Protein AF-W6RUK4-F1 (afdb_monomer)

Solvent-accessible surface area (backbone atoms only — not comparable to full-atom values): 6212 Å² total; per-residue (Å²): 135,59,70,70,60,51,54,51,52,55,50,50,53,30,68,71,37,95,52,63,43,43,58,68,55,55,16,63,77,71,72,47,56,54,72,55,51,54,53,47,51,53,50,39,41,74,72,64,38,57,61,50,59,52,97,89,73,15,36,28,55,50,93,81,62,69,77,74,85,68,91,71,82,81,79,84,84,79,86,85,82,88,79,87,81,88,81,90,83,86,79,87,89,134

Organism: NCBI:txid348824

Sequence (94 aa):
MLQSQRLFEILQILRRHRQAVSGNHLAQETGVSLRTIYRDISLLQSMGAEIEGETGFGYVLKPGFMLPPLMFSEGRSRRSRLGCNGSLATRMRI

Secondary structure (DSSP, 8-state):
--HHHHHHHHHHHHHH-SS-B-HHHHHHHHT--HHHHHHHHHHHHHTT--EE--TTT-BEEPTT-PPP--S---S-------------------

InterPro domains:
  IPR013196 Helix-turn-helix, type 11 [PF08279] (6-59)
  IPR036388 Winged helix-like DNA-binding domain superfamily [G3DSA:1.10.10.10] (1-64)
  IPR036390 Winged helix DNA-binding domain superfamily [SSF46785] (1-62)
  IPR051534 CBASS antivirus and pafABC operon-associated protein [PTHR34580] (3-74)

Foldseek 3Di:
DDLVVLLVVLVVVLVVDQDFAALVRSCVVSVHDSVSSVVSVVVCVVQVFPWDDDHPRGIHTDPPDDRDPPPDPPDDDDDDDDDDDDDDDDDDDD

Structure (mmCIF, N/CA/C/O backbone):
data_AF-W6RUK4-F1
#
_entry.id   AF-W6RUK4-F1
#
loop_
_atom_site.group_PDB
_atom_site.id
_atom_site.type_symbol
_atom_site.label_atom_id
_atom_site.label_alt_id
_atom_site.label_comp_id
_atom_site.label_asym_id
_atom_site.label_entity_id
_atom_site.label_seq_id
_atom_site.pdbx_PDB_ins_code
_atom_site.Cartn_x
_atom_site.Cartn_y
_atom_site.Cartn_z
_atom_site.occupancy
_atom_site.B_iso_or_equiv
_atom_site.auth_seq_id
_atom_site.auth_comp_id
_atom_site.auth_asym_id
_atom_site.auth_atom_id
_atom_site.pdbx_PDB_model_num
ATOM 1 N N . MET A 1 1 ? -1.253 14.073 11.797 1.00 59.72 1 MET A N 1
ATOM 2 C CA . MET A 1 1 ? -0.249 13.560 10.839 1.00 59.72 1 MET A CA 1
ATOM 3 C C . MET A 1 1 ? -0.648 13.985 9.432 1.00 59.72 1 MET A C 1
ATOM 5 O O . MET A 1 1 ? -1.826 13.872 9.105 1.00 59.72 1 MET A O 1
ATOM 9 N N . LEU A 1 2 ? 0.287 14.495 8.627 1.00 77.56 2 LEU A N 1
ATOM 10 C CA . LEU A 1 2 ? 0.040 14.870 7.227 1.00 77.56 2 LEU A CA 1
ATOM 11 C C . LEU A 1 2 ? -0.123 13.614 6.350 1.00 77.56 2 LEU A C 1
ATOM 13 O O . LEU A 1 2 ? 0.554 12.612 6.575 1.00 77.56 2 LEU A O 1
ATOM 17 N N . GLN A 1 3 ? -1.003 13.660 5.341 1.00 78.62 3 GLN A N 1
ATOM 18 C CA . GLN A 1 3 ? -1.269 12.515 4.452 1.00 78.62 3 GLN A CA 1
ATOM 19 C C . GLN A 1 3 ? -0.006 12.056 3.704 1.00 78.62 3 GLN A C 1
ATOM 21 O O . GLN A 1 3 ? 0.277 10.865 3.653 1.00 78.62 3 GLN A O 1
ATOM 26 N N . SER A 1 4 ? 0.781 12.995 3.177 1.00 79.31 4 SER A N 1
ATOM 27 C CA . SER A 1 4 ? 2.045 12.728 2.475 1.00 79.31 4 SER A CA 1
ATOM 28 C C . SER A 1 4 ? 3.073 12.007 3.350 1.00 79.31 4 SER A C 1
ATOM 30 O O . SER A 1 4 ? 3.699 11.048 2.905 1.00 79.31 4 SER A O 1
ATOM 32 N N . GLN A 1 5 ? 3.208 12.427 4.609 1.00 84.56 5 GLN A N 1
ATOM 33 C CA . GLN A 1 5 ? 4.132 11.813 5.560 1.00 84.56 5 GLN A CA 1
ATOM 34 C C . GLN A 1 5 ? 3.749 10.361 5.851 1.00 84.56 5 GLN A C 1
ATOM 36 O O . G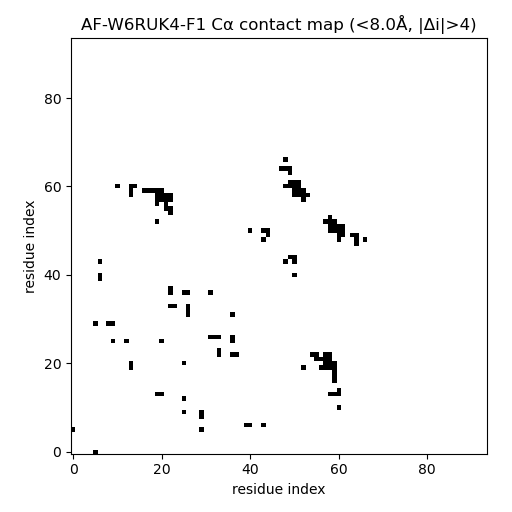LN A 1 5 ? 4.605 9.485 5.865 1.00 84.56 5 GLN A O 1
ATOM 41 N N . 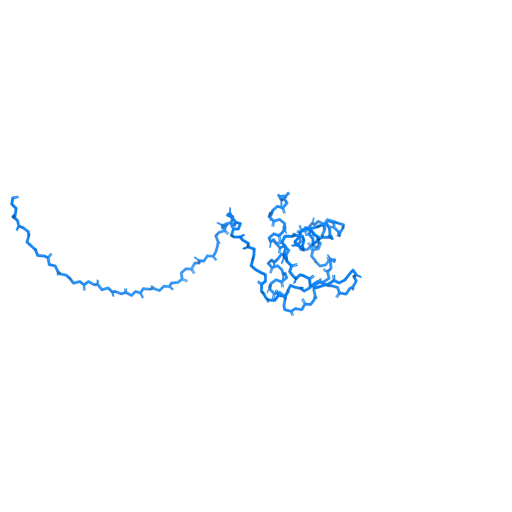ARG A 1 6 ? 2.453 10.078 6.001 1.00 87.44 6 ARG A N 1
ATOM 42 C CA . ARG A 1 6 ? 1.966 8.717 6.254 1.00 87.44 6 ARG A CA 1
ATOM 43 C C . ARG A 1 6 ? 2.193 7.775 5.079 1.00 87.44 6 ARG A C 1
ATOM 45 O O . ARG A 1 6 ? 2.595 6.635 5.284 1.00 87.44 6 ARG A O 1
ATOM 52 N N . LEU A 1 7 ? 1.978 8.259 3.857 1.00 85.69 7 LEU A N 1
ATOM 53 C CA . LEU A 1 7 ? 2.261 7.493 2.642 1.00 85.69 7 LEU A CA 1
ATOM 54 C C . LEU A 1 7 ? 3.740 7.097 2.580 1.00 85.69 7 LEU A C 1
ATOM 56 O O . LEU A 1 7 ? 4.059 5.945 2.293 1.00 85.69 7 LEU A O 1
ATOM 60 N N . PHE A 1 8 ? 4.635 8.033 2.905 1.00 84.81 8 PHE A N 1
ATOM 61 C CA . PHE A 1 8 ? 6.067 7.764 2.964 1.00 84.81 8 PHE A CA 1
ATOM 62 C C . PHE A 1 8 ? 6.420 6.716 4.026 1.00 84.81 8 PHE A C 1
ATOM 64 O O . PHE A 1 8 ? 7.144 5.774 3.711 1.00 84.81 8 PHE A O 1
ATOM 71 N N . GLU A 1 9 ? 5.870 6.824 5.238 1.00 88.12 9 GLU A N 1
ATOM 72 C CA . GLU A 1 9 ? 6.086 5.840 6.309 1.00 88.12 9 GLU A CA 1
ATOM 73 C C . GLU A 1 9 ? 5.663 4.427 5.880 1.00 88.12 9 GLU A C 1
ATOM 75 O O . GLU A 1 9 ? 6.456 3.493 5.984 1.00 88.12 9 GLU A O 1
ATOM 80 N N . ILE A 1 10 ? 4.464 4.271 5.302 1.00 88.50 10 ILE A N 1
ATOM 81 C CA . ILE A 1 10 ? 3.974 2.977 4.787 1.00 88.50 10 ILE A CA 1
ATOM 82 C C . ILE A 1 10 ? 4.973 2.383 3.786 1.00 88.50 10 ILE A C 1
ATOM 84 O O . ILE A 1 10 ? 5.329 1.209 3.870 1.00 88.50 10 ILE A O 1
ATOM 88 N N . LEU A 1 11 ? 5.479 3.195 2.861 1.00 85.69 11 LEU A N 1
ATOM 89 C CA . LEU A 1 11 ? 6.468 2.754 1.880 1.00 85.69 11 LEU A CA 1
ATOM 90 C C . LEU A 1 11 ? 7.811 2.385 2.506 1.00 85.69 11 LEU A C 1
ATOM 92 O O . LEU A 1 11 ? 8.432 1.425 2.057 1.00 85.69 11 LEU A O 1
ATOM 96 N N . GLN A 1 12 ? 8.280 3.117 3.517 1.00 85.44 12 GLN A N 1
ATOM 97 C CA . GLN A 1 12 ? 9.517 2.774 4.224 1.00 85.44 12 GLN A CA 1
ATOM 98 C C . GLN A 1 12 ? 9.393 1.423 4.928 1.00 85.44 12 GLN A C 1
ATOM 100 O O . GLN A 1 12 ? 10.303 0.598 4.818 1.00 85.44 12 GLN A O 1
ATOM 105 N N . ILE A 1 13 ? 8.256 1.169 5.582 1.00 88.31 13 ILE A N 1
ATOM 106 C CA . ILE A 1 13 ? 7.965 -0.112 6.232 1.00 88.31 13 ILE A CA 1
ATOM 107 C C . ILE A 1 13 ? 7.993 -1.233 5.187 1.00 88.31 13 ILE A C 1
ATOM 109 O O . ILE A 1 13 ? 8.762 -2.187 5.320 1.00 88.31 13 ILE A O 1
ATOM 113 N N . LEU A 1 14 ? 7.256 -1.072 4.085 1.00 85.69 14 LEU A N 1
ATOM 114 C CA . LEU A 1 14 ? 7.223 -2.054 2.998 1.00 85.69 14 LEU A CA 1
ATOM 115 C C . LEU A 1 14 ? 8.579 -2.234 2.293 1.00 85.69 14 LEU A C 1
ATOM 117 O O . LEU A 1 14 ? 8.874 -3.321 1.819 1.00 85.69 14 LEU A O 1
ATOM 121 N N . ARG A 1 15 ? 9.437 -1.207 2.221 1.00 82.81 15 ARG A N 1
ATOM 122 C CA . ARG A 1 15 ? 10.800 -1.330 1.660 1.00 82.81 15 ARG A CA 1
ATOM 123 C C . ARG A 1 15 ? 11.754 -2.061 2.594 1.00 82.81 15 ARG A C 1
ATOM 125 O O . ARG A 1 15 ? 12.670 -2.739 2.127 1.00 82.81 15 ARG A O 1
ATOM 132 N N . ARG A 1 16 ? 11.592 -1.874 3.904 1.00 84.00 16 ARG A N 1
ATOM 133 C CA . ARG A 1 16 ? 12.418 -2.530 4.922 1.00 84.00 16 ARG A CA 1
ATOM 134 C C . ARG A 1 16 ? 12.061 -4.007 5.048 1.00 84.00 16 ARG A C 1
ATOM 136 O O . ARG A 1 16 ? 12.951 -4.833 5.251 1.00 84.00 16 ARG A O 1
ATOM 143 N N . HIS A 1 17 ? 10.782 -4.332 4.895 1.00 82.06 17 HIS A N 1
ATOM 144 C CA . HIS A 1 17 ? 10.279 -5.696 4.911 1.00 82.06 17 HIS A CA 1
ATOM 145 C C . HIS A 1 17 ? 10.304 -6.309 3.511 1.00 82.06 17 HIS A C 1
ATOM 147 O O . HIS A 1 17 ? 9.533 -5.947 2.637 1.00 82.06 17 HIS A O 1
ATOM 153 N N . ARG A 1 18 ? 11.156 -7.317 3.299 1.00 71.88 18 ARG A N 1
ATOM 154 C CA . ARG A 1 18 ? 11.164 -8.094 2.043 1.00 71.88 18 ARG A CA 1
ATOM 155 C C . ARG A 1 18 ? 10.026 -9.118 1.930 1.00 71.88 18 ARG A C 1
ATOM 157 O O . ARG A 1 18 ? 10.034 -9.930 1.013 1.00 71.88 18 ARG A O 1
ATOM 164 N N . GLN A 1 19 ? 9.104 -9.122 2.885 1.00 81.50 19 GLN A N 1
ATOM 165 C CA . GLN A 1 19 ? 8.004 -10.076 3.011 1.00 81.50 19 GLN A CA 1
ATOM 166 C C . GLN A 1 19 ? 6.681 -9.312 3.108 1.00 81.50 19 GLN A C 1
ATOM 168 O O . GLN A 1 19 ? 6.685 -8.121 3.420 1.00 81.50 19 GLN A O 1
ATOM 173 N N . ALA A 1 20 ? 5.563 -10.000 2.871 1.00 84.38 20 ALA A N 1
ATOM 174 C CA . ALA A 1 20 ? 4.235 -9.411 2.993 1.00 84.38 20 ALA A CA 1
ATOM 175 C C . ALA A 1 20 ? 3.976 -8.915 4.428 1.00 84.38 20 ALA A C 1
ATOM 177 O O . ALA A 1 20 ? 4.113 -9.662 5.396 1.00 84.38 20 ALA A O 1
ATOM 178 N N . VAL A 1 21 ? 3.591 -7.645 4.557 1.00 88.81 21 VAL A N 1
ATOM 179 C CA . VAL A 1 21 ? 3.257 -6.993 5.827 1.00 88.81 21 VAL A CA 1
ATOM 180 C C . VAL A 1 21 ? 1.746 -6.842 5.934 1.00 88.81 21 VAL A C 1
ATOM 182 O O . VAL A 1 21 ? 1.105 -6.211 5.093 1.00 88.81 21 VAL A O 1
ATOM 185 N N . SER A 1 22 ? 1.147 -7.391 6.986 1.00 90.06 22 SER A N 1
ATOM 186 C CA . SER A 1 22 ? -0.296 -7.285 7.210 1.00 90.06 22 SER A CA 1
ATOM 187 C C . SER A 1 22 ? -0.744 -5.831 7.388 1.00 90.06 22 SER A C 1
ATOM 189 O O . SER A 1 22 ? -0.084 -5.042 8.067 1.00 90.06 22 SER A O 1
ATOM 191 N N . GLY A 1 23 ? -1.932 -5.489 6.878 1.00 88.50 23 GLY A N 1
ATOM 192 C CA . GLY A 1 23 ? -2.528 -4.161 7.081 1.00 88.50 23 GLY A CA 1
ATOM 193 C C . GLY A 1 23 ? -2.653 -3.774 8.561 1.00 88.50 23 GLY A C 1
ATOM 194 O O . GLY A 1 23 ? -2.466 -2.611 8.909 1.00 88.50 23 GLY A O 1
ATOM 195 N N . ASN A 1 24 ? -2.887 -4.749 9.449 1.00 89.50 24 ASN A N 1
ATOM 196 C CA . ASN A 1 24 ? -2.933 -4.526 10.898 1.00 89.50 24 ASN A CA 1
ATOM 197 C C . ASN A 1 24 ? -1.581 -4.089 11.469 1.00 89.50 24 ASN A C 1
ATOM 199 O O . ASN A 1 24 ? -1.552 -3.340 12.441 1.00 89.50 24 ASN A O 1
ATOM 203 N N . HIS A 1 25 ? -0.475 -4.570 10.902 1.00 89.62 25 HIS A N 1
ATOM 204 C CA . HIS A 1 25 ? 0.864 -4.183 11.333 1.00 89.62 25 HIS A CA 1
ATOM 205 C C . HIS A 1 25 ? 1.156 -2.746 10.898 1.00 89.62 25 HIS A C 1
ATOM 207 O O . HIS A 1 25 ? 1.529 -1.920 11.721 1.00 89.62 25 HIS A O 1
ATOM 213 N N . LEU A 1 26 ? 0.858 -2.415 9.636 1.00 89.44 26 LEU A N 1
ATOM 214 C CA . LEU A 1 26 ? 0.977 -1.047 9.120 1.00 89.44 26 LEU A CA 1
ATOM 215 C C . LEU A 1 26 ? 0.142 -0.055 9.939 1.00 89.44 26 LEU A C 1
ATOM 217 O O . LEU A 1 26 ? 0.622 1.022 10.277 1.00 89.44 26 LEU A O 1
ATOM 221 N N . ALA A 1 27 ? -1.091 -0.426 10.290 1.00 91.19 27 ALA A N 1
ATOM 222 C CA . ALA A 1 27 ? -1.986 0.380 11.118 1.00 91.19 27 ALA A CA 1
ATOM 223 C C . ALA A 1 27 ? -1.410 0.650 12.519 1.00 91.19 27 ALA A C 1
ATOM 225 O O . ALA A 1 27 ? -1.441 1.785 12.987 1.00 91.19 27 ALA A O 1
ATOM 226 N N . GLN A 1 28 ? -0.851 -0.376 13.169 1.00 90.56 28 GLN A N 1
ATOM 227 C CA . GLN A 1 28 ? -0.222 -0.243 14.487 1.00 90.56 28 GLN A CA 1
ATOM 228 C C . GLN A 1 28 ? 1.042 0.619 14.437 1.00 90.56 28 GLN A C 1
ATOM 230 O O . GLN A 1 28 ? 1.228 1.477 15.293 1.00 90.56 28 GLN A O 1
ATOM 235 N N . GLU A 1 29 ? 1.876 0.430 13.418 1.00 89.62 29 GLU A N 1
ATOM 236 C CA . GLU A 1 29 ? 3.164 1.116 13.293 1.00 89.62 29 GLU A CA 1
ATOM 237 C C . GLU A 1 29 ? 3.003 2.599 12.928 1.00 89.62 29 GLU A C 1
ATOM 239 O O . GLU A 1 29 ? 3.725 3.456 13.429 1.00 89.62 29 GLU A O 1
ATOM 244 N N . THR A 1 30 ? 1.998 2.921 12.110 1.00 88.38 30 THR A N 1
ATOM 245 C CA . THR A 1 30 ? 1.666 4.307 11.735 1.00 88.38 30 THR A CA 1
ATOM 246 C C . THR A 1 30 ? 0.668 4.982 12.683 1.00 88.38 30 THR A C 1
ATOM 248 O O . THR A 1 30 ? 0.442 6.188 12.576 1.00 88.38 30 THR A O 1
ATOM 251 N N . GLY A 1 31 ? 0.044 4.228 13.594 1.00 89.75 31 GLY A N 1
ATOM 252 C CA . GLY A 1 31 ? -0.954 4.733 14.540 1.00 89.75 31 GLY A CA 1
ATOM 253 C C . GLY A 1 31 ? -2.278 5.172 13.901 1.00 89.75 31 GLY A C 1
ATOM 254 O O . GLY A 1 31 ? -2.969 6.028 14.456 1.00 89.75 31 GLY A O 1
ATOM 255 N N . VAL A 1 32 ? -2.645 4.632 12.731 1.00 91.25 32 VAL A N 1
ATOM 256 C CA . VAL A 1 32 ? -3.923 4.939 12.060 1.00 91.25 32 VAL A CA 1
ATOM 257 C C . VAL A 1 32 ? -4.817 3.714 11.910 1.00 91.25 32 VAL A C 1
ATOM 259 O O . VAL A 1 32 ? -4.386 2.574 12.028 1.00 91.25 32 VAL A O 1
ATOM 262 N N . SER A 1 33 ? -6.094 3.938 11.605 1.00 92.06 33 SER A N 1
ATOM 263 C CA . SER A 1 33 ? -7.047 2.855 11.360 1.00 92.06 33 SER A CA 1
ATOM 264 C C . SER A 1 33 ? -6.738 2.070 10.077 1.00 92.06 33 SER A C 1
ATOM 266 O O . SER A 1 33 ? -6.314 2.634 9.069 1.00 92.06 33 SER A O 1
ATOM 268 N N . LEU A 1 34 ? -7.095 0.782 10.068 1.00 90.50 34 LEU A N 1
ATOM 269 C CA . LEU A 1 34 ? -7.009 -0.111 8.900 1.00 90.50 34 LEU A CA 1
ATOM 270 C C . LEU A 1 34 ? -7.654 0.457 7.628 1.00 90.50 34 LEU A C 1
ATOM 272 O O . LEU A 1 34 ? -7.082 0.377 6.547 1.00 90.50 34 LEU A O 1
ATOM 276 N N . ARG A 1 35 ? -8.822 1.097 7.755 1.00 90.75 35 ARG A N 1
ATOM 277 C CA . ARG A 1 35 ? -9.509 1.751 6.629 1.00 90.75 35 ARG A CA 1
ATOM 278 C C . ARG A 1 35 ? -8.647 2.837 5.974 1.00 90.75 35 ARG A C 1
ATOM 280 O O . ARG A 1 35 ? -8.688 2.999 4.756 1.00 90.75 35 ARG A O 1
ATOM 287 N N . THR A 1 36 ? -7.871 3.567 6.775 1.00 91.50 36 THR A N 1
ATOM 288 C CA . THR A 1 36 ? -6.943 4.596 6.296 1.00 91.50 36 THR A CA 1
ATOM 289 C C . THR A 1 36 ? -5.775 3.960 5.554 1.00 91.50 36 THR A C 1
ATOM 291 O O . THR A 1 36 ? -5.455 4.421 4.465 1.00 91.50 36 THR A O 1
ATOM 294 N N . ILE A 1 37 ? -5.219 2.860 6.077 1.00 90.69 37 ILE A N 1
ATOM 295 C CA . ILE A 1 37 ? -4.181 2.081 5.387 1.00 90.69 37 ILE A CA 1
ATOM 296 C C . ILE A 1 37 ? -4.669 1.620 4.014 1.00 90.69 37 ILE A C 1
ATOM 298 O O . ILE A 1 37 ? -3.988 1.848 3.022 1.00 90.69 37 ILE A O 1
ATOM 302 N N . TYR A 1 38 ? -5.868 1.041 3.919 1.00 88.81 38 TYR A N 1
ATOM 303 C CA . TYR A 1 38 ? -6.408 0.589 2.632 1.00 88.81 38 TYR A CA 1
ATOM 304 C C . TYR A 1 38 ? -6.595 1.735 1.638 1.00 88.81 38 TYR A C 1
ATOM 306 O O . TYR A 1 38 ? -6.243 1.606 0.465 1.00 88.81 38 TYR A O 1
ATOM 314 N N . ARG A 1 39 ? -7.101 2.881 2.108 1.00 87.88 39 ARG A N 1
ATOM 315 C CA . ARG A 1 39 ? -7.242 4.073 1.267 1.00 87.88 39 ARG A CA 1
ATOM 316 C C . ARG A 1 39 ? -5.887 4.585 0.782 1.00 87.88 39 ARG A C 1
ATOM 318 O O . ARG A 1 39 ? -5.761 4.952 -0.380 1.00 87.88 39 ARG A O 1
ATOM 325 N N . ASP A 1 40 ? -4.888 4.604 1.652 1.00 90.00 40 ASP A N 1
ATOM 326 C CA . ASP A 1 40 ? -3.542 5.061 1.323 1.00 90.00 40 ASP A CA 1
ATOM 327 C C . ASP A 1 40 ? -2.824 4.115 0.363 1.00 90.00 40 ASP A C 1
ATOM 329 O O . ASP A 1 40 ? -2.181 4.580 -0.570 1.00 90.00 40 ASP A O 1
ATOM 333 N N . ILE A 1 41 ? -2.976 2.801 0.531 1.00 87.75 41 ILE A N 1
ATOM 334 C CA . ILE A 1 41 ? -2.438 1.811 -0.409 1.00 87.75 41 ILE A CA 1
ATOM 335 C C . ILE A 1 41 ? -3.078 1.980 -1.787 1.00 87.75 41 ILE A C 1
ATOM 337 O O . ILE A 1 41 ? -2.363 1.997 -2.784 1.00 87.75 41 ILE A O 1
ATOM 341 N N . SER A 1 42 ? -4.393 2.202 -1.849 1.00 87.56 42 SER A N 1
ATOM 342 C CA . SER A 1 42 ? -5.079 2.495 -3.111 1.00 87.56 42 SER A CA 1
ATOM 343 C C . SER A 1 42 ? -4.569 3.793 -3.759 1.00 87.56 42 SER A C 1
ATOM 345 O O . SER A 1 42 ? -4.363 3.845 -4.971 1.00 87.56 42 SER A O 1
ATOM 347 N N . LEU A 1 43 ? -4.269 4.825 -2.961 1.00 88.25 43 LEU A N 1
ATOM 348 C CA . LEU A 1 43 ? -3.632 6.052 -3.452 1.00 88.25 43 LEU A CA 1
ATOM 349 C C . LEU A 1 43 ? -2.209 5.804 -3.967 1.00 88.25 43 LEU A C 1
ATOM 351 O O . LEU A 1 43 ? -1.845 6.333 -5.013 1.00 88.25 43 LEU A O 1
ATOM 355 N N . LEU A 1 44 ? -1.411 5.001 -3.259 1.00 85.62 44 LEU A N 1
ATOM 356 C CA . LEU A 1 44 ? -0.070 4.609 -3.693 1.00 85.62 44 LEU A CA 1
ATOM 357 C C . LEU A 1 44 ? -0.120 3.870 -5.029 1.00 85.62 44 LEU A C 1
ATOM 359 O O . LEU A 1 44 ? 0.607 4.239 -5.948 1.00 85.62 44 LEU A O 1
ATOM 363 N N . GLN A 1 45 ? -1.022 2.899 -5.165 1.00 86.06 45 GLN A N 1
ATOM 364 C CA . GLN A 1 45 ? -1.249 2.178 -6.417 1.00 86.06 45 GLN A CA 1
ATOM 365 C C . GLN A 1 45 ? -1.653 3.130 -7.549 1.00 86.06 45 GLN A C 1
ATOM 367 O O . GLN A 1 45 ? -1.085 3.067 -8.637 1.00 86.06 45 GLN A O 1
ATOM 372 N N . SER A 1 46 ? -2.547 4.086 -7.279 1.00 85.31 46 SER A N 1
ATOM 373 C CA . SER A 1 46 ? -2.944 5.105 -8.260 1.00 85.31 46 SER A CA 1
ATOM 374 C C . SER A 1 46 ? -1.803 6.046 -8.672 1.00 85.31 46 SER A C 1
ATOM 376 O O . SER A 1 46 ? -1.880 6.642 -9.743 1.00 85.31 46 SER A O 1
ATOM 378 N N . MET A 1 47 ? -0.763 6.201 -7.848 1.00 82.25 47 MET A N 1
ATOM 379 C CA . MET A 1 47 ? 0.450 6.968 -8.168 1.00 82.25 47 MET A CA 1
ATOM 380 C C . MET A 1 47 ? 1.527 6.127 -8.877 1.00 82.25 47 MET A C 1
ATOM 382 O O . MET A 1 47 ? 2.613 6.635 -9.152 1.00 82.25 47 MET A O 1
ATOM 386 N N . GLY A 1 48 ? 1.242 4.854 -9.169 1.00 81.31 48 GLY A N 1
ATOM 387 C CA . GLY A 1 48 ? 2.146 3.931 -9.858 1.00 81.31 48 GLY A CA 1
ATOM 388 C C . GLY A 1 48 ? 2.904 2.974 -8.937 1.00 81.31 48 GLY A C 1
ATOM 389 O O . GLY A 1 48 ? 3.824 2.303 -9.403 1.00 81.31 48 GLY A O 1
ATOM 390 N N . ALA A 1 49 ? 2.561 2.902 -7.645 1.00 82.62 49 ALA A N 1
ATOM 391 C CA . ALA A 1 49 ? 3.188 1.953 -6.734 1.00 82.62 49 ALA A CA 1
ATOM 392 C C . ALA A 1 49 ? 2.737 0.528 -7.042 1.00 82.62 49 ALA A C 1
ATOM 394 O O . ALA A 1 49 ? 1.576 0.180 -6.832 1.00 82.62 49 ALA A O 1
ATOM 395 N N . GLU A 1 50 ? 3.672 -0.317 -7.475 1.00 82.25 50 GLU A N 1
ATOM 396 C CA . GLU A 1 50 ? 3.429 -1.748 -7.669 1.00 82.25 50 GLU A CA 1
ATOM 397 C C . GLU A 1 50 ? 3.440 -2.464 -6.305 1.00 82.25 50 GLU A C 1
ATOM 399 O O . GLU A 1 50 ? 4.395 -3.138 -5.913 1.00 82.25 50 GLU A O 1
ATOM 404 N N . ILE A 1 51 ? 2.388 -2.216 -5.521 1.00 84.88 51 ILE A N 1
ATOM 405 C CA . ILE A 1 51 ? 2.131 -2.880 -4.242 1.00 84.88 51 ILE A CA 1
ATOM 406 C C . ILE A 1 51 ? 1.262 -4.094 -4.531 1.00 84.88 51 ILE A C 1
ATOM 408 O O . ILE A 1 51 ? 0.091 -3.953 -4.893 1.00 84.88 51 ILE A O 1
ATOM 412 N N . GLU A 1 52 ? 1.840 -5.272 -4.338 1.00 79.62 52 GLU A N 1
ATOM 413 C CA . GLU A 1 52 ? 1.123 -6.536 -4.382 1.00 79.62 52 GLU A CA 1
ATOM 414 C C . GLU A 1 52 ? 0.622 -6.857 -2.986 1.00 79.62 52 GLU A C 1
ATOM 416 O O . GLU A 1 52 ? 1.373 -6.829 -2.015 1.00 79.62 52 GLU A O 1
ATOM 421 N N . GLY A 1 53 ? -0.663 -7.131 -2.853 1.00 69.75 53 GLY A N 1
ATOM 422 C CA .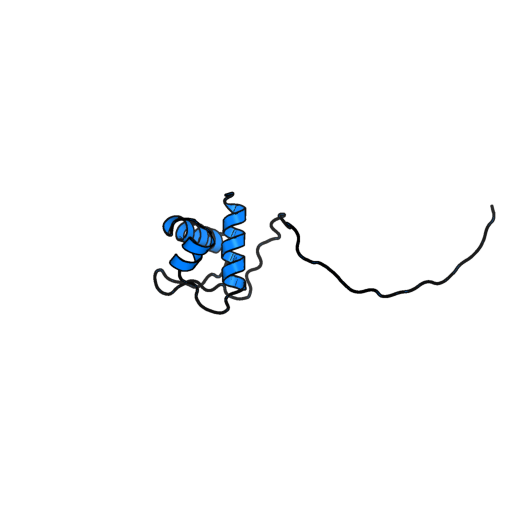 GLY A 1 53 ? -1.204 -7.470 -1.555 1.00 69.75 53 GLY A CA 1
ATOM 423 C C . GLY A 1 53 ? -2.701 -7.361 -1.509 1.00 69.75 53 GLY A C 1
ATOM 424 O O . GLY A 1 53 ? -3.281 -6.327 -1.841 1.00 69.75 53 GLY A O 1
ATOM 425 N N . GLU A 1 54 ? -3.317 -8.444 -1.071 1.00 67.25 54 GLU A N 1
ATOM 426 C CA . GLU A 1 54 ? -4.755 -8.540 -0.922 1.00 67.25 54 GLU A CA 1
ATOM 427 C C . GLU A 1 54 ? -5.139 -8.416 0.550 1.00 67.25 54 GLU A C 1
ATOM 429 O O . GLU A 1 54 ? -4.373 -8.746 1.467 1.00 67.25 54 GLU A O 1
ATOM 434 N N . THR A 1 55 ? -6.355 -7.929 0.781 1.00 68.44 55 THR A N 1
ATOM 435 C CA . THR A 1 55 ? -6.947 -7.812 2.111 1.00 68.44 55 THR A CA 1
ATOM 436 C C . THR A 1 55 ? -6.909 -9.174 2.811 1.00 68.44 55 THR A C 1
ATOM 438 O O . THR A 1 55 ? -7.642 -10.084 2.441 1.00 68.44 55 THR A O 1
ATOM 441 N N . GLY A 1 56 ? -6.044 -9.319 3.819 1.00 66.56 56 GLY A N 1
ATOM 442 C CA . GLY A 1 56 ? -5.883 -10.556 4.596 1.00 66.56 56 GLY A CA 1
ATOM 443 C C . GLY A 1 56 ? -4.605 -11.355 4.311 1.00 66.56 56 GLY A C 1
ATOM 444 O O . GLY A 1 56 ? -4.151 -12.056 5.208 1.00 66.56 56 GLY A O 1
ATOM 445 N N . PHE A 1 57 ? -3.971 -11.190 3.144 1.00 71.56 57 PHE A N 1
ATOM 446 C CA . PHE A 1 57 ? -2.689 -11.841 2.814 1.00 71.56 57 PHE A CA 1
ATOM 447 C C . PHE A 1 57 ? -1.468 -10.950 3.098 1.00 71.56 57 PHE A C 1
ATOM 449 O O . PHE A 1 57 ? -0.359 -11.450 3.269 1.00 71.56 57 PHE A O 1
ATOM 456 N N . GLY A 1 58 ? -1.685 -9.636 3.227 1.00 82.12 58 GLY A N 1
ATOM 457 C CA . GLY A 1 58 ? -0.638 -8.654 3.511 1.00 82.12 58 GLY A CA 1
ATOM 458 C C . GLY A 1 58 ? -0.122 -7.973 2.249 1.00 82.12 58 GLY A C 1
ATOM 459 O O . GLY A 1 58 ? -0.495 -8.333 1.141 1.00 82.12 58 GLY A O 1
ATOM 460 N N . TYR A 1 59 ? 0.702 -6.948 2.437 1.00 86.88 59 TYR A N 1
ATOM 461 C CA . TYR A 1 59 ? 1.182 -6.055 1.390 1.00 86.88 59 TYR A CA 1
ATOM 462 C C . TYR A 1 59 ? 2.690 -6.179 1.229 1.00 86.88 59 TYR A C 1
ATOM 464 O O . TYR A 1 59 ? 3.429 -6.123 2.209 1.00 86.88 59 TYR A O 1
ATOM 472 N N . VAL A 1 60 ? 3.152 -6.313 -0.006 1.00 85.25 60 VAL A N 1
ATOM 473 C CA . VAL A 1 60 ? 4.558 -6.311 -0.390 1.00 85.25 60 VAL A CA 1
ATOM 474 C C . VAL A 1 60 ? 4.767 -5.274 -1.485 1.00 85.25 60 VAL A C 1
ATOM 476 O O . VAL A 1 60 ? 4.023 -5.194 -2.461 1.00 85.25 60 VAL A O 1
ATOM 479 N N . LEU A 1 61 ? 5.781 -4.434 -1.309 1.00 84.00 61 LEU A N 1
ATOM 480 C CA . LEU A 1 61 ? 6.178 -3.495 -2.346 1.00 84.00 61 LEU A CA 1
ATOM 481 C C . LEU A 1 61 ? 7.154 -4.194 -3.287 1.00 84.00 61 LEU A C 1
ATOM 483 O O . LEU A 1 61 ? 8.217 -4.648 -2.850 1.00 84.00 61 LEU A O 1
ATOM 487 N N . LYS A 1 62 ? 6.833 -4.240 -4.581 1.00 79.69 62 LYS A N 1
ATOM 488 C CA . LYS A 1 62 ? 7.780 -4.763 -5.557 1.00 79.69 62 LYS A CA 1
ATOM 489 C C . LYS A 1 62 ? 8.962 -3.812 -5.768 1.00 79.69 62 LYS A C 1
ATOM 491 O O . LYS A 1 62 ? 8.799 -2.586 -5.797 1.00 79.69 62 LYS A O 1
ATOM 496 N N . PRO A 1 63 ? 10.180 -4.361 -5.926 1.00 65.25 63 PRO A N 1
ATOM 497 C CA . PRO A 1 63 ? 11.357 -3.562 -6.221 1.00 65.25 63 PRO A CA 1
ATOM 498 C C . PRO A 1 63 ? 11.205 -2.940 -7.613 1.00 65.25 63 PRO A C 1
ATOM 500 O O . PRO A 1 63 ? 11.105 -3.651 -8.605 1.00 65.25 63 PRO A O 1
ATOM 503 N N . GLY A 1 64 ? 11.183 -1.611 -7.685 1.00 63.03 64 GLY A N 1
ATOM 504 C CA . GLY A 1 64 ? 11.017 -0.890 -8.952 1.00 63.03 64 GLY A CA 1
ATOM 505 C C . GLY A 1 64 ? 10.217 0.396 -8.813 1.00 63.03 64 GLY A C 1
ATOM 506 O O . GLY A 1 64 ? 10.442 1.336 -9.570 1.00 63.03 64 GLY A O 1
ATOM 507 N N . PHE A 1 65 ? 9.363 0.497 -7.789 1.00 66.19 65 PHE A N 1
ATOM 508 C CA . PHE A 1 65 ? 8.690 1.753 -7.498 1.00 66.19 65 PHE A CA 1
ATOM 509 C C . PHE A 1 65 ? 9.615 2.709 -6.742 1.00 66.19 65 PHE A C 1
ATOM 511 O O . PHE A 1 65 ? 9.934 2.512 -5.565 1.00 66.19 65 PHE A O 1
ATOM 518 N N . MET A 1 66 ? 10.039 3.768 -7.426 1.00 56.91 66 MET A N 1
ATOM 519 C CA . MET A 1 66 ? 10.609 4.942 -6.784 1.00 56.91 66 MET A CA 1
ATOM 520 C C . MET A 1 66 ? 9.524 6.007 -6.762 1.00 56.91 66 MET A C 1
ATOM 522 O O . MET A 1 66 ? 8.997 6.363 -7.814 1.00 56.91 66 MET A O 1
ATOM 526 N N . LEU A 1 67 ? 9.192 6.526 -5.581 1.00 56.50 67 LEU A N 1
ATOM 527 C CA . LEU A 1 67 ? 8.378 7.731 -5.555 1.00 56.50 67 LEU A CA 1
ATOM 528 C C . LEU A 1 67 ? 9.146 8.819 -6.305 1.00 56.50 67 LEU A C 1
ATOM 530 O O . LEU A 1 67 ? 10.340 8.985 -6.020 1.00 56.50 67 LEU A O 1
ATOM 534 N N . PRO A 1 68 ? 8.495 9.565 -7.219 1.00 56.06 68 PRO A N 1
ATOM 535 C CA . PRO A 1 68 ? 9.083 10.798 -7.722 1.00 56.06 68 PRO A CA 1
ATOM 536 C C . PRO A 1 68 ? 9.502 11.621 -6.502 1.00 56.06 68 PRO A C 1
ATOM 538 O O . PRO A 1 68 ? 8.773 11.578 -5.509 1.00 56.06 68 PRO A O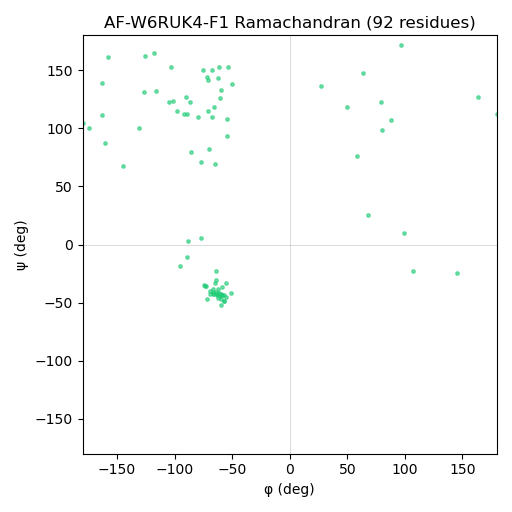 1
ATOM 541 N N . PRO A 1 69 ? 10.681 12.272 -6.520 1.00 51.88 69 PRO A N 1
ATOM 542 C CA . PRO A 1 69 ? 11.307 12.841 -5.334 1.00 51.88 69 PRO A CA 1
ATOM 543 C C . PRO A 1 69 ? 10.337 13.792 -4.634 1.00 51.88 69 PRO A C 1
ATOM 545 O O . PRO A 1 69 ? 10.228 14.969 -4.967 1.00 51.88 69 PRO A O 1
ATOM 548 N N . LEU A 1 70 ? 9.604 13.248 -3.662 1.00 51.97 70 LEU A N 1
ATOM 549 C CA . LEU A 1 70 ? 8.767 14.003 -2.760 1.00 51.97 70 LEU A CA 1
ATOM 550 C C . LEU A 1 70 ? 9.770 14.792 -1.942 1.00 51.97 70 LEU A C 1
ATOM 552 O O . LEU A 1 70 ? 10.557 14.215 -1.190 1.00 51.97 70 LEU A O 1
ATOM 556 N N . MET A 1 71 ? 9.807 16.098 -2.176 1.00 49.53 71 MET A N 1
ATOM 557 C CA . MET A 1 71 ? 10.661 17.048 -1.478 1.00 49.53 71 MET A CA 1
ATOM 558 C C . MET A 1 71 ? 10.264 17.113 0.002 1.00 49.53 71 MET A C 1
ATOM 560 O O . MET A 1 71 ? 9.712 18.103 0.442 1.00 49.53 71 MET A O 1
ATOM 564 N N . PHE A 1 72 ? 10.522 16.058 0.768 1.00 46.88 72 PHE A N 1
ATOM 565 C CA . PHE A 1 72 ? 10.627 16.059 2.224 1.00 46.88 72 PHE A CA 1
ATOM 566 C C . PHE A 1 72 ? 11.710 15.053 2.610 1.00 46.88 72 PHE A C 1
ATOM 568 O O . PHE A 1 72 ? 11.491 13.985 3.172 1.00 46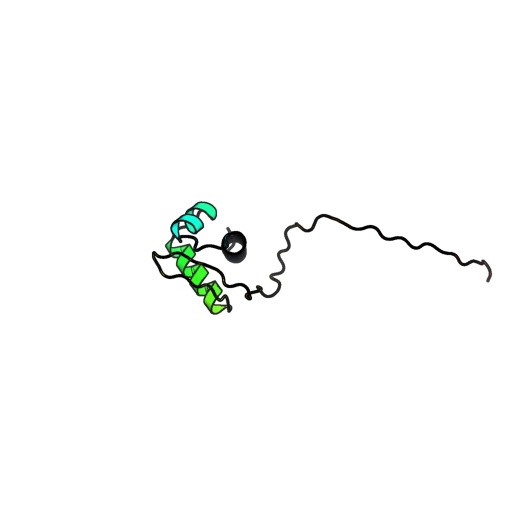.88 72 PHE A O 1
ATOM 575 N N . SER A 1 73 ? 12.932 15.432 2.241 1.00 51.66 73 SER A N 1
ATOM 576 C CA . SER A 1 73 ? 14.155 14.953 2.862 1.00 51.66 73 SER A CA 1
ATOM 577 C C . SER A 1 73 ? 14.245 15.546 4.270 1.00 51.66 73 SER A C 1
ATOM 579 O O . SER A 1 73 ? 14.964 16.520 4.483 1.00 51.66 73 SER A O 1
ATOM 581 N N . GLU A 1 74 ? 13.574 14.949 5.253 1.00 56.88 74 GLU A N 1
ATOM 582 C CA . GLU A 1 74 ? 13.998 15.112 6.647 1.00 56.88 74 GLU A CA 1
ATOM 583 C C . GLU A 1 74 ? 15.076 14.068 6.966 1.00 56.88 74 GLU A C 1
ATOM 585 O O . GLU A 1 74 ? 14.847 13.000 7.520 1.00 56.88 74 GLU A O 1
ATOM 590 N N . GLY A 1 75 ? 16.292 14.398 6.521 1.00 57.12 75 GLY A N 1
ATOM 591 C CA . GLY A 1 75 ? 17.538 14.059 7.201 1.00 57.12 75 GLY A CA 1
ATOM 592 C C . GLY A 1 75 ? 17.857 12.586 7.470 1.00 57.12 75 GLY A C 1
ATOM 593 O O . GLY A 1 75 ? 17.926 12.190 8.629 1.00 57.12 75 GLY A O 1
ATOM 594 N N . ARG A 1 76 ? 18.283 11.819 6.453 1.00 38.41 76 ARG A N 1
ATOM 595 C CA . ARG A 1 76 ? 19.376 10.839 6.661 1.00 38.41 76 ARG A CA 1
ATOM 596 C C . ARG A 1 76 ? 20.078 10.379 5.378 1.00 38.41 76 ARG A C 1
ATOM 598 O O . ARG A 1 76 ? 19.832 9.299 4.858 1.00 38.41 76 ARG A O 1
ATOM 605 N N . SER A 1 77 ? 21.098 11.128 4.973 1.00 34.81 77 SER A N 1
ATOM 606 C CA . SER A 1 77 ? 22.355 10.506 4.544 1.00 34.81 77 SER A CA 1
ATOM 607 C C . SER A 1 77 ? 23.491 11.212 5.268 1.00 34.81 77 SER A C 1
ATOM 609 O O . SER A 1 77 ? 23.869 12.337 4.947 1.00 34.81 77 SER A O 1
ATOM 611 N N . ARG A 1 78 ? 23.984 10.577 6.330 1.00 37.34 78 ARG A N 1
ATOM 612 C CA . ARG A 1 78 ? 25.157 11.040 7.065 1.00 37.34 78 ARG A CA 1
ATOM 613 C C . ARG A 1 78 ? 26.369 10.254 6.572 1.00 37.34 78 ARG A C 1
ATOM 615 O O . ARG A 1 78 ? 26.461 9.082 6.907 1.00 37.34 78 ARG A O 1
ATOM 622 N N . ARG A 1 79 ? 27.309 10.975 5.931 1.00 38.72 79 ARG A N 1
ATOM 623 C CA . ARG A 1 79 ? 28.762 10.688 5.766 1.00 38.72 79 ARG A CA 1
ATOM 624 C C . ARG A 1 79 ? 29.081 9.408 4.950 1.00 38.72 79 ARG A C 1
ATOM 626 O O . ARG A 1 79 ? 28.354 8.440 5.012 1.00 38.72 79 ARG A O 1
ATOM 633 N N . SER A 1 80 ? 30.144 9.246 4.165 1.00 47.09 80 SER A N 1
ATOM 634 C CA . SER A 1 80 ? 31.448 9.890 3.938 1.00 47.09 80 SER A CA 1
ATOM 635 C C . SER A 1 80 ? 31.900 9.504 2.510 1.00 47.09 80 SER A C 1
ATOM 637 O O . SER A 1 80 ? 31.384 8.535 1.963 1.00 47.09 80 SER A O 1
ATOM 639 N N . ARG A 1 81 ? 32.838 10.198 1.863 1.00 39.94 81 ARG A N 1
ATOM 640 C CA . ARG A 1 81 ? 34.270 9.860 1.935 1.00 39.94 81 ARG A CA 1
ATOM 641 C C . ARG A 1 81 ? 35.117 11.038 1.450 1.00 39.94 81 ARG A C 1
ATOM 643 O O . ARG A 1 81 ? 34.784 11.702 0.477 1.00 39.94 81 ARG A O 1
ATOM 650 N N . LEU A 1 82 ? 36.209 11.249 2.175 1.00 55.91 82 LEU A N 1
ATOM 651 C CA . LEU A 1 82 ? 37.342 12.100 1.830 1.00 55.91 82 LEU A CA 1
ATOM 652 C C . LEU A 1 82 ? 38.024 11.604 0.544 1.00 55.91 82 LEU A C 1
ATOM 654 O O . LEU A 1 82 ? 38.035 10.402 0.281 1.00 55.91 82 LEU A O 1
ATOM 658 N N . GLY A 1 83 ? 38.660 12.518 -0.183 1.00 47.09 83 GLY A N 1
ATOM 659 C CA . GLY A 1 83 ? 39.568 12.211 -1.286 1.00 47.09 83 GLY A CA 1
ATOM 660 C C . GLY A 1 83 ? 40.213 13.489 -1.804 1.00 47.09 83 GLY A C 1
ATOM 661 O O . GLY A 1 83 ? 39.577 14.273 -2.494 1.00 47.09 83 GLY A O 1
ATOM 662 N N . CYS A 1 84 ? 41.448 13.713 -1.374 1.00 51.50 84 CYS A N 1
ATOM 663 C CA . CYS A 1 84 ? 42.304 14.860 -1.638 1.00 51.50 84 CYS A CA 1
ATOM 664 C C . CYS A 1 84 ? 42.479 15.177 -3.133 1.00 51.50 84 CYS A C 1
ATOM 666 O O . CYS A 1 84 ? 42.527 14.265 -3.951 1.00 51.50 84 CYS A O 1
ATOM 668 N N . ASN A 1 85 ? 42.737 16.446 -3.455 1.00 52.91 85 ASN A N 1
ATOM 669 C CA . ASN A 1 85 ? 43.991 16.808 -4.121 1.00 52.91 85 ASN A CA 1
ATOM 670 C C . ASN A 1 85 ? 44.237 18.314 -4.014 1.00 52.91 85 ASN A C 1
ATOM 672 O O . ASN A 1 85 ? 43.526 19.128 -4.596 1.00 52.91 85 ASN A O 1
ATOM 676 N N . GLY A 1 86 ? 45.266 18.667 -3.244 1.00 55.50 86 GLY A N 1
ATOM 677 C CA . GLY A 1 86 ? 45.960 19.928 -3.442 1.00 55.50 86 GLY A CA 1
ATOM 678 C C . GLY A 1 86 ? 46.849 19.828 -4.678 1.00 55.50 86 GLY A C 1
ATOM 679 O O . GLY A 1 86 ? 47.326 18.743 -4.987 1.00 55.50 86 GLY A O 1
ATOM 680 N N . SER A 1 87 ? 47.072 20.949 -5.360 1.00 46.66 87 SER A N 1
ATOM 681 C CA . SER A 1 87 ? 48.398 21.375 -5.822 1.00 46.66 87 SER A CA 1
ATOM 682 C C . SER A 1 87 ? 48.291 22.705 -6.582 1.00 46.66 87 SER A C 1
ATOM 684 O O . SER A 1 87 ? 47.699 22.767 -7.652 1.00 46.66 87 SER A O 1
ATOM 686 N N . LEU A 1 88 ? 48.858 23.747 -5.964 1.00 53.91 88 LEU A N 1
ATOM 687 C CA . LEU A 1 88 ? 49.783 24.738 -6.534 1.00 53.91 88 LEU A CA 1
ATOM 688 C C . LEU A 1 88 ? 49.435 25.445 -7.862 1.00 53.91 88 LEU A C 1
ATOM 690 O O . LEU A 1 88 ? 49.495 24.841 -8.924 1.00 53.91 88 LEU A O 1
ATOM 694 N N . ALA A 1 89 ? 49.299 26.776 -7.800 1.00 52.03 89 ALA A N 1
ATOM 695 C CA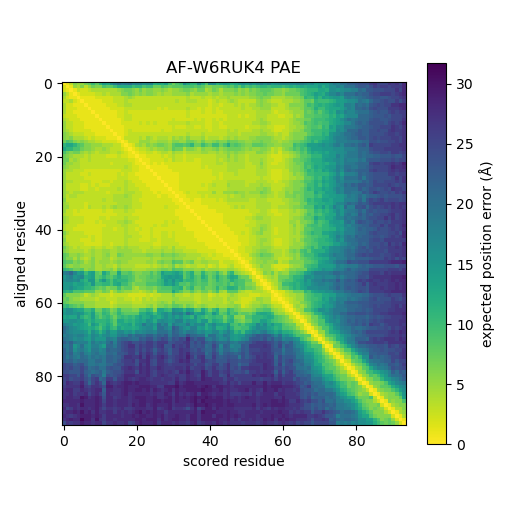 . ALA A 1 89 ? 50.048 27.744 -8.629 1.00 52.03 89 ALA A CA 1
ATOM 696 C C . ALA A 1 89 ? 49.606 29.175 -8.238 1.00 52.03 89 ALA A C 1
ATOM 698 O O . ALA A 1 89 ? 48.448 29.530 -8.392 1.00 52.03 89 ALA A O 1
ATOM 699 N N . THR A 1 90 ? 50.404 29.948 -7.498 1.00 53.97 90 THR A N 1
ATOM 700 C CA . THR A 1 90 ? 51.521 30.786 -7.984 1.00 53.97 90 THR A CA 1
ATOM 701 C C . THR A 1 90 ? 51.073 32.120 -8.608 1.00 53.97 90 THR A C 1
ATOM 703 O O . THR A 1 90 ? 50.423 3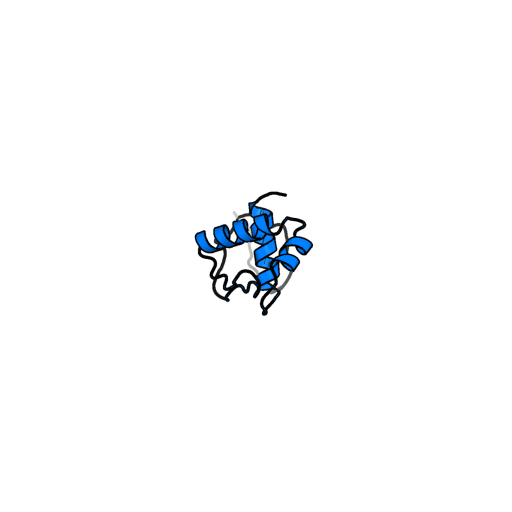2.138 -9.643 1.00 53.97 90 THR A O 1
ATOM 706 N N . ARG A 1 91 ? 51.606 33.206 -8.012 1.00 53.62 91 ARG A N 1
ATOM 707 C CA . ARG A 1 91 ? 51.865 34.567 -8.547 1.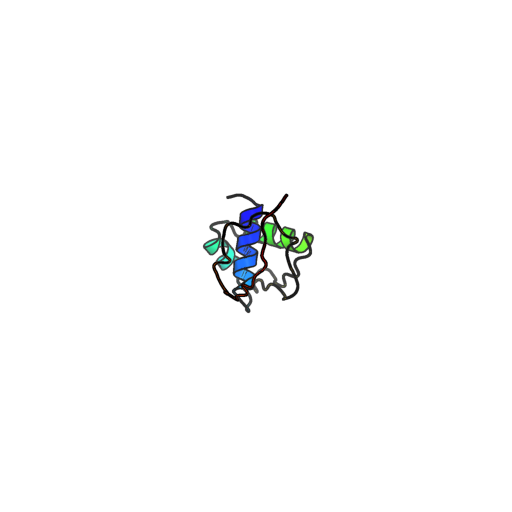00 53.62 91 ARG A CA 1
ATOM 708 C C . ARG A 1 91 ? 50.716 35.585 -8.649 1.00 53.62 91 ARG A C 1
ATOM 710 O O . ARG A 1 91 ? 49.994 35.655 -9.628 1.00 53.62 91 ARG A O 1
ATOM 717 N N . MET A 1 92 ? 50.659 36.465 -7.645 1.00 48.84 92 MET A N 1
ATOM 718 C CA . MET A 1 92 ? 51.229 37.831 -7.657 1.00 48.84 92 MET A CA 1
ATOM 719 C C . MET A 1 92 ? 51.369 38.556 -9.016 1.00 48.84 92 MET A C 1
ATOM 721 O O . MET A 1 92 ? 51.987 38.015 -9.932 1.00 48.84 92 MET A O 1
ATOM 725 N N . ARG A 1 93 ? 50.988 39.850 -8.989 1.00 55.22 93 ARG A N 1
ATOM 726 C CA . ARG A 1 93 ? 51.110 40.952 -9.977 1.00 55.22 93 ARG A CA 1
ATOM 727 C C . ARG A 1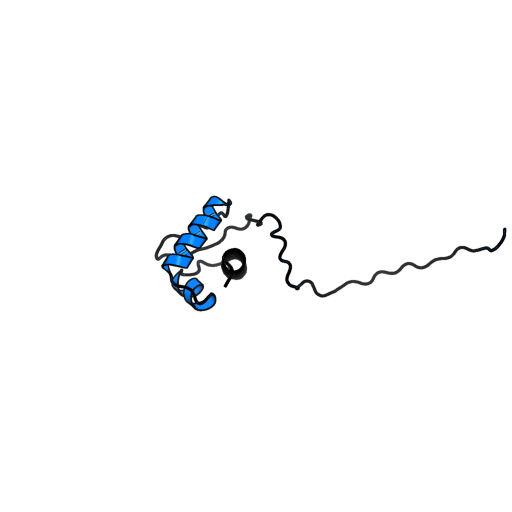 93 ? 49.977 41.083 -11.004 1.00 55.22 93 ARG A C 1
ATOM 729 O O . ARG A 1 93 ? 49.959 40.354 -11.987 1.00 55.22 93 ARG A O 1
ATOM 736 N N . ILE A 1 94 ? 49.143 42.109 -10.825 1.00 57.09 94 ILE A N 1
ATOM 737 C CA . ILE A 1 94 ? 49.227 43.410 -11.523 1.00 57.09 94 ILE A CA 1
ATOM 738 C C . ILE A 1 94 ? 48.600 44.492 -10.646 1.00 57.09 94 ILE A C 1
ATOM 740 O O . ILE A 1 94 ? 47.683 44.142 -9.873 1.00 57.09 94 ILE A O 1
#

Mean predicted aligned error: 12.6 Å

Nearest PDB structures (foldseek):
  6apw-assembly1_A  TM=9.603E-01  e=5.769E-03  Staphylococcus aureus
  3v8j-assembly1_A  TM=9.525E-01  e=1.459E-02  Staphylococcus aureus A9781
  8eni-assembly1_A-2  TM=9.614E-01  e=1.666E-02  Staphylococcus aureus subsp. aureus Mu50
  6aqq-assembly1_A  TM=9.595E-01  e=2.172E-02  Staphylococcus aureus
  8fi3-assembly1_A  TM=8.070E-01  e=4.216E-02  Klebsiella pneumoniae

Radius of gyration: 21.36 Å; Cα contacts (8 Å, |Δi|>4): 71; chains: 1; bounding box: 61×55×26 Å

pLDDT: mean 73.09, std 17.02, range [34.81, 92.06]